Protein AF-A0ABD0RHL3-F1 (afdb_monomer_lite)

pLDDT: mean 93.42, std 4.4, range [62.75, 97.44]

Radius of gyration: 17.25 Å; chains: 1; bounding box: 30×56×33 Å

InterPro domains:
  IPR032053 Small ribosomal subunit protein mS34 [PF16053] (48-93)
  IPR032053 Small ribosomal subunit protein mS34 [PTHR28589] (1-94)

Secondary structure (DSSP, 8-state):
-HHHHHHHHHHHTPPPHHHHH--BTTTTEETTTTEEPPGGGHHHHHHSPPHHHHHHTSGGGGTT-EE--HHHHHH-SS---EE-------TT--

Organism: Cirrhinus mrigala (NCBI:txid683832)

Structure (mmCIF, N/CA/C/O backbone):
data_AF-A0ABD0RHL3-F1
#
_entry.id   AF-A0ABD0RHL3-F1
#
loop_
_atom_site.group_PDB
_atom_site.id
_atom_site.type_symbol
_atom_site.label_atom_id
_atom_site.label_alt_id
_atom_site.label_comp_id
_atom_site.label_asym_id
_atom_site.label_entity_id
_atom_site.label_seq_id
_atom_site.pdbx_PDB_ins_code
_atom_site.Cartn_x
_atom_site.Cartn_y
_atom_site.Cartn_z
_atom_site.occupancy
_atom_site.B_iso_or_equiv
_atom_site.auth_seq_id
_atom_site.auth_comp_id
_atom_site.auth_asym_id
_atom_site.auth_atom_id
_atom_site.pdbx_PDB_model_num
ATOM 1 N N . MET A 1 1 ? 6.331 36.216 9.859 1.00 79.75 1 MET A N 1
ATOM 2 C CA . MET A 1 1 ? 5.030 36.029 9.170 1.00 79.75 1 MET A CA 1
ATOM 3 C C . MET A 1 1 ? 5.052 34.902 8.128 1.00 79.75 1 MET A C 1
ATOM 5 O O . MET A 1 1 ? 4.237 33.993 8.221 1.00 79.75 1 MET A O 1
ATOM 9 N N . ALA A 1 2 ? 6.020 34.878 7.201 1.00 89.75 2 ALA A N 1
ATOM 10 C CA . ALA A 1 2 ? 6.086 33.890 6.111 1.00 89.75 2 ALA A CA 1
ATOM 11 C C . ALA A 1 2 ? 6.076 32.405 6.546 1.00 89.75 2 ALA A C 1
ATOM 13 O O . ALA A 1 2 ? 5.474 31.585 5.861 1.00 89.75 2 ALA A O 1
ATOM 14 N N . ARG A 1 3 ? 6.686 32.051 7.690 1.00 92.50 3 ARG A N 1
ATOM 15 C CA . ARG A 1 3 ? 6.685 30.668 8.214 1.00 92.50 3 ARG A CA 1
ATOM 16 C C . ARG A 1 3 ? 5.276 30.157 8.537 1.00 92.50 3 ARG A C 1
ATOM 18 O O . ARG A 1 3 ? 4.937 29.045 8.158 1.00 92.50 3 ARG A O 1
ATOM 25 N N . LYS A 1 4 ? 4.450 30.980 9.198 1.00 94.38 4 LYS A N 1
ATOM 26 C CA . LYS A 1 4 ? 3.065 30.616 9.552 1.00 94.38 4 LYS A CA 1
ATOM 27 C C . LYS A 1 4 ? 2.211 30.415 8.297 1.00 94.38 4 LYS A C 1
ATOM 29 O O . LYS A 1 4 ? 1.447 29.463 8.221 1.00 94.38 4 LYS A O 1
ATOM 34 N N . ILE A 1 5 ? 2.396 31.280 7.297 1.00 94.69 5 ILE A N 1
ATOM 35 C CA . ILE A 1 5 ? 1.677 31.196 6.020 1.00 94.69 5 ILE A CA 1
ATOM 36 C C . ILE A 1 5 ? 2.088 29.939 5.237 1.00 94.69 5 ILE A C 1
ATOM 38 O O . ILE A 1 5 ? 1.217 29.258 4.705 1.00 94.69 5 ILE A O 1
ATOM 42 N N . ARG A 1 6 ? 3.386 29.603 5.187 1.00 93.44 6 ARG A N 1
ATOM 43 C CA . ARG A 1 6 ? 3.873 28.373 4.535 1.00 93.44 6 ARG A CA 1
ATOM 44 C C . ARG A 1 6 ? 3.303 27.117 5.187 1.00 93.44 6 ARG A C 1
ATOM 46 O O . ARG A 1 6 ? 2.688 26.329 4.485 1.00 93.44 6 ARG A O 1
ATOM 53 N N . ALA A 1 7 ? 3.386 27.009 6.513 1.00 94.62 7 ALA A N 1
ATOM 54 C CA . ALA A 1 7 ? 2.837 25.867 7.245 1.00 94.62 7 ALA A CA 1
ATOM 55 C C . ALA A 1 7 ? 1.321 25.703 7.025 1.00 94.62 7 ALA A C 1
ATOM 57 O O . ALA A 1 7 ? 0.833 24.598 6.812 1.00 94.62 7 ALA A O 1
ATOM 58 N N . TYR A 1 8 ? 0.568 26.809 7.015 1.00 94.69 8 TYR A N 1
ATOM 59 C CA . TYR A 1 8 ? -0.865 26.769 6.721 1.00 94.69 8 TYR A CA 1
ATOM 60 C C . TYR A 1 8 ? -1.155 26.291 5.289 1.00 94.69 8 TYR A C 1
ATOM 62 O O . TYR A 1 8 ? -2.061 25.488 5.077 1.00 94.69 8 TYR A O 1
ATOM 70 N N . ARG A 1 9 ? -0.377 26.755 4.301 1.00 93.44 9 ARG A N 1
ATOM 71 C CA . ARG A 1 9 ? -0.507 26.317 2.902 1.00 93.44 9 ARG A CA 1
ATOM 72 C C . ARG A 1 9 ? -0.125 24.852 2.719 1.00 93.44 9 ARG A C 1
ATOM 74 O O . ARG A 1 9 ? -0.816 24.159 1.990 1.00 93.44 9 ARG A O 1
ATOM 81 N N . GLU A 1 10 ? 0.929 24.386 3.380 1.00 93.00 10 GLU A N 1
ATOM 82 C CA . GLU A 1 10 ? 1.355 22.982 3.354 1.00 93.00 10 GLU A CA 1
ATOM 83 C C . GLU A 1 10 ? 0.281 22.060 3.930 1.00 93.00 10 GLU A C 1
ATOM 85 O O . GLU A 1 10 ? -0.018 21.039 3.323 1.00 93.00 10 GLU A O 1
ATOM 90 N N . LEU A 1 11 ? -0.349 22.451 5.044 1.00 92.94 11 LEU A N 1
ATOM 91 C CA . LEU A 1 11 ? -1.450 21.691 5.634 1.00 92.94 11 LEU A CA 1
ATOM 92 C C . LEU A 1 11 ? -2.677 21.669 4.714 1.00 92.94 11 LEU A C 1
ATOM 94 O O . LEU A 1 11 ? -3.274 20.620 4.495 1.00 92.94 11 LEU A O 1
ATOM 98 N N . LYS A 1 12 ? -3.067 22.831 4.176 1.00 92.06 12 LYS A N 1
ATOM 99 C CA . LYS A 1 12 ? -4.273 22.955 3.347 1.00 92.06 12 LYS A CA 1
ATOM 100 C C . LYS A 1 12 ? -4.122 22.285 1.980 1.00 92.06 12 LYS A C 1
ATOM 102 O O . LYS A 1 12 ? -5.090 21.736 1.469 1.00 92.06 12 LYS A O 1
ATOM 107 N N . ASN A 1 13 ? -2.924 22.336 1.405 1.00 90.44 13 ASN A N 1
ATOM 108 C CA . ASN A 1 13 ? -2.618 21.784 0.087 1.00 90.44 13 ASN A CA 1
ATOM 109 C C . ASN A 1 13 ? -1.894 20.435 0.191 1.00 90.44 13 ASN A C 1
ATOM 111 O O . ASN A 1 13 ? -1.194 20.042 -0.744 1.00 90.44 13 ASN A O 1
ATOM 115 N N . GLN A 1 14 ? -2.005 19.749 1.332 1.00 89.56 14 GLN A N 1
ATOM 116 C CA . GLN A 1 14 ? -1.402 18.438 1.488 1.00 89.56 14 GLN A CA 1
ATOM 117 C C . GLN A 1 14 ? -2.068 17.476 0.491 1.00 89.56 14 GLN A C 1
ATOM 119 O O . GLN A 1 14 ? -3.292 17.336 0.515 1.00 89.56 14 GLN A O 1
ATOM 124 N N . PRO A 1 15 ? -1.292 16.828 -0.394 1.00 91.75 15 PRO A N 1
ATOM 125 C CA . PRO A 1 15 ? -1.858 15.911 -1.370 1.00 91.75 15 PRO A CA 1
ATOM 126 C C . PRO A 1 15 ? -2.452 14.695 -0.658 1.00 91.75 15 PRO A C 1
ATOM 128 O O . PRO A 1 15 ? -1.857 14.177 0.295 1.00 91.75 15 PRO A O 1
ATOM 131 N N . GLN A 1 16 ? -3.605 14.244 -1.144 1.00 91.69 16 GLN A N 1
ATOM 132 C CA . GLN A 1 16 ? -4.280 13.051 -0.633 1.00 91.69 16 GLN A CA 1
ATOM 133 C C . GLN A 1 16 ? -3.510 11.782 -1.017 1.00 91.69 16 GLN A C 1
ATOM 135 O O . GLN A 1 16 ? -2.667 11.792 -1.922 1.00 91.69 16 GLN A O 1
ATOM 140 N N . ASP A 1 17 ? -3.787 10.672 -0.339 1.00 91.50 17 ASP A N 1
ATOM 141 C CA . ASP A 1 17 ? -3.093 9.412 -0.607 1.00 91.50 17 ASP A CA 1
ATOM 142 C C . ASP A 1 17 ? -3.423 8.883 -2.012 1.00 91.50 17 ASP A C 1
ATOM 144 O O . ASP A 1 17 ? -2.524 8.402 -2.708 1.00 91.50 17 ASP A O 1
ATOM 148 N N . SER A 1 18 ? -4.659 9.076 -2.480 1.00 89.94 18 SER A N 1
ATOM 149 C CA . SER A 1 18 ? -5.093 8.818 -3.859 1.00 89.94 18 SER A CA 1
ATOM 150 C C . SER A 1 18 ? -4.156 9.470 -4.884 1.00 89.94 18 SER A C 1
ATOM 152 O O . SER A 1 18 ? -3.650 8.802 -5.783 1.00 89.94 18 SER A O 1
ATOM 154 N N . GLN A 1 19 ? -3.817 10.745 -4.687 1.00 91.44 19 GLN A N 1
ATOM 155 C CA . GLN A 1 19 ? -2.929 11.511 -5.563 1.00 91.44 19 GLN A CA 1
ATOM 156 C C . GLN A 1 19 ? -1.469 11.056 -5.443 1.00 91.44 19 GLN A C 1
ATOM 158 O O . GLN A 1 19 ? -0.777 10.872 -6.445 1.00 91.44 19 GLN A O 1
ATOM 163 N N . ARG A 1 20 ? -0.973 10.853 -4.216 1.00 92.69 20 ARG A N 1
ATOM 164 C CA . ARG A 1 20 ? 0.438 10.496 -3.965 1.00 92.69 20 ARG A CA 1
ATOM 165 C C . ARG A 1 20 ? 0.789 9.092 -4.447 1.00 92.69 20 ARG A C 1
ATOM 167 O O . ARG A 1 20 ? 1.926 8.849 -4.873 1.00 92.69 20 ARG A O 1
ATOM 174 N N . TYR A 1 21 ? -0.155 8.162 -4.327 1.00 92.81 21 TYR A N 1
ATOM 175 C CA . TYR A 1 21 ? 0.020 6.753 -4.670 1.00 92.81 21 TYR A CA 1
ATOM 176 C C . TYR A 1 21 ? -0.638 6.365 -6.000 1.00 92.81 21 TYR A C 1
ATOM 178 O O . TYR A 1 21 ? -0.544 5.198 -6.388 1.00 92.81 21 TYR A O 1
ATOM 186 N N . ALA A 1 22 ? -1.243 7.304 -6.733 1.00 93.69 22 ALA A N 1
ATOM 187 C CA . ALA A 1 22 ? -1.632 7.090 -8.124 1.00 93.69 22 ALA A CA 1
ATOM 188 C C . ALA A 1 22 ? -0.441 6.577 -8.946 1.00 93.69 22 ALA A C 1
ATOM 190 O O . ALA A 1 22 ? 0.708 6.995 -8.750 1.00 93.69 22 ALA A O 1
ATOM 191 N N . LEU A 1 23 ? -0.721 5.640 -9.846 1.00 95.19 23 LEU A N 1
ATOM 192 C CA . LEU A 1 23 ? 0.281 5.025 -10.699 1.00 95.19 23 LEU A CA 1
ATOM 193 C C . LEU A 1 23 ? -0.282 4.862 -12.103 1.00 95.19 23 LEU A C 1
ATOM 195 O O . LEU A 1 23 ? -1.352 4.285 -12.268 1.00 95.19 23 LEU A O 1
ATOM 199 N N . ASP A 1 24 ? 0.474 5.337 -13.083 1.00 95.12 24 ASP A N 1
ATOM 200 C CA . ASP A 1 24 ? 0.289 4.957 -14.474 1.00 95.12 24 ASP A CA 1
ATOM 201 C C . ASP A 1 24 ? 0.930 3.578 -14.693 1.00 95.12 24 ASP A C 1
ATOM 203 O O . ASP A 1 24 ? 2.144 3.417 -14.528 1.00 95.12 24 ASP A O 1
ATOM 207 N N . TYR A 1 25 ? 0.101 2.584 -15.008 1.00 93.94 25 TYR A N 1
ATOM 208 C CA . TYR A 1 25 ? 0.519 1.193 -15.178 1.00 93.94 25 TYR A CA 1
ATOM 209 C C . TYR A 1 25 ? 1.248 0.936 -16.502 1.00 93.94 25 TYR A C 1
ATOM 211 O O . TYR A 1 25 ? 1.993 -0.041 -16.578 1.00 93.94 25 TYR A O 1
ATOM 219 N N . ASP A 1 26 ? 1.108 1.816 -17.497 1.00 94.25 26 ASP A N 1
ATOM 220 C CA . ASP A 1 26 ? 1.796 1.681 -18.783 1.00 94.25 26 ASP A CA 1
ATOM 221 C C . ASP A 1 26 ? 3.252 2.142 -18.664 1.00 94.25 26 ASP A C 1
ATOM 223 O O . ASP A 1 26 ? 4.180 1.474 -19.123 1.00 94.25 26 ASP A O 1
ATOM 227 N N . THR A 1 27 ? 3.478 3.278 -17.994 1.00 95.19 27 THR A N 1
ATOM 228 C CA . THR A 1 27 ? 4.823 3.866 -17.857 1.00 95.19 27 THR A CA 1
ATOM 229 C C . THR A 1 27 ? 5.508 3.574 -16.520 1.00 95.19 27 THR A C 1
ATOM 231 O O . THR A 1 27 ? 6.687 3.908 -16.352 1.00 95.19 27 THR A O 1
ATOM 234 N N . MET A 1 28 ? 4.789 2.975 -15.562 1.00 96.38 28 MET A 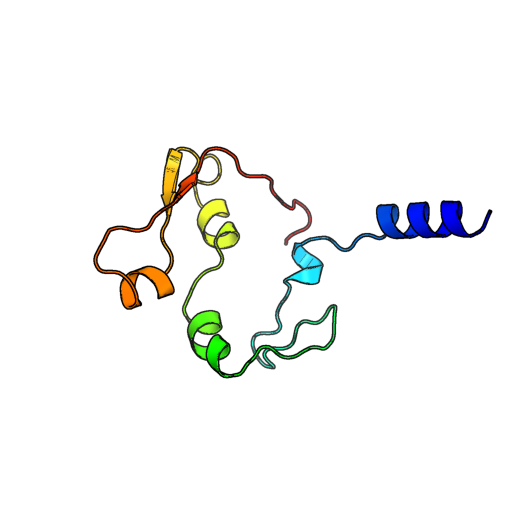N 1
ATOM 235 C CA . MET A 1 28 ? 5.213 2.758 -14.170 1.00 96.38 28 MET A CA 1
ATOM 236 C C . MET A 1 28 ? 5.643 4.051 -13.462 1.00 96.38 28 MET A C 1
ATOM 238 O O . MET A 1 28 ? 6.537 4.054 -12.605 1.00 96.38 28 MET A O 1
ATOM 242 N N . THR A 1 29 ? 5.001 5.167 -13.816 1.00 97.06 29 THR A N 1
ATOM 243 C CA . THR A 1 29 ? 5.313 6.511 -13.316 1.00 97.06 29 THR A CA 1
ATOM 244 C C . THR A 1 29 ? 4.229 6.993 -12.363 1.00 97.06 29 THR A C 1
ATOM 246 O O . THR A 1 29 ? 3.039 6.800 -12.599 1.00 97.06 29 THR A O 1
ATOM 249 N N . ARG A 1 30 ? 4.625 7.654 -11.272 1.00 95.88 30 ARG A N 1
ATOM 250 C CA . ARG A 1 30 ? 3.690 8.335 -10.368 1.00 95.88 30 ARG A CA 1
ATOM 251 C C . ARG A 1 30 ? 3.365 9.728 -10.907 1.00 95.88 30 ARG A C 1
ATOM 253 O O . ARG A 1 30 ? 4.254 10.583 -10.831 1.00 95.88 30 ARG A O 1
ATOM 260 N N . PRO A 1 31 ? 2.127 10.012 -11.355 1.00 95.56 31 PRO A N 1
ATOM 261 C CA . PRO A 1 31 ? 1.796 11.286 -12.000 1.00 95.56 31 PRO A CA 1
ATOM 262 C C . PRO A 1 31 ? 2.091 12.502 -11.116 1.00 95.56 31 PRO A C 1
ATOM 264 O O . PRO A 1 31 ? 2.643 13.491 -11.580 1.00 95.56 31 PRO A O 1
ATOM 267 N N . PHE A 1 32 ? 1.827 12.393 -9.810 1.00 94.06 32 PHE A N 1
ATOM 268 C CA . PHE A 1 32 ? 2.026 13.491 -8.861 1.00 94.06 32 PHE A CA 1
ATOM 269 C C . PHE A 1 32 ? 3.493 13.926 -8.693 1.00 94.06 32 PHE A C 1
ATOM 271 O O . PHE A 1 32 ? 3.766 15.080 -8.385 1.00 94.06 32 PHE A O 1
ATOM 278 N N . THR A 1 33 ? 4.451 13.009 -8.867 1.00 94.38 33 THR A N 1
ATOM 279 C CA . THR A 1 33 ? 5.885 13.307 -8.656 1.00 94.38 33 THR A CA 1
ATOM 280 C C . THR A 1 33 ? 6.726 13.221 -9.925 1.00 94.38 33 THR A C 1
ATOM 282 O O . THR A 1 33 ? 7.887 13.616 -9.897 1.00 94.38 33 THR A O 1
ATOM 285 N N . GLY A 1 34 ? 6.191 12.638 -11.001 1.00 95.81 34 GLY A N 1
ATOM 286 C CA . GLY A 1 34 ? 6.935 12.303 -12.217 1.00 95.81 34 GLY A CA 1
ATOM 287 C C . GLY A 1 34 ? 7.982 11.195 -12.039 1.00 95.81 34 GLY A C 1
ATOM 288 O O . GLY A 1 34 ? 8.737 10.908 -12.964 1.00 95.81 34 GLY A O 1
ATOM 289 N N . LYS A 1 35 ? 8.068 10.564 -10.860 1.00 96.56 35 LYS A N 1
ATOM 290 C CA . LYS A 1 35 ? 9.073 9.532 -10.574 1.00 96.56 35 LYS A CA 1
ATOM 291 C C . LYS A 1 35 ? 8.600 8.153 -11.021 1.00 96.56 35 LYS A C 1
ATOM 293 O O . LYS A 1 35 ? 7.465 7.761 -10.739 1.00 96.56 35 LYS A O 1
ATOM 298 N N . LYS A 1 36 ? 9.502 7.400 -11.653 1.00 96.81 36 LYS A N 1
ATOM 299 C CA . LYS A 1 36 ? 9.292 5.992 -12.007 1.00 96.81 36 LYS A CA 1
ATOM 300 C C . LYS A 1 36 ? 9.517 5.072 -10.816 1.00 96.81 36 LYS A C 1
ATOM 302 O O . LYS A 1 36 ? 10.365 5.339 -9.962 1.00 96.81 36 LYS A O 1
ATOM 307 N N . LEU A 1 37 ? 8.763 3.979 -10.772 1.00 96.69 37 LEU A N 1
ATOM 308 C CA . LEU A 1 37 ? 9.005 2.909 -9.814 1.00 96.69 37 LEU A CA 1
ATOM 309 C C . LEU A 1 37 ? 10.301 2.156 -10.158 1.00 96.69 37 LEU A C 1
ATOM 311 O O . LEU A 1 37 ? 10.617 2.003 -11.341 1.00 96.69 37 LEU A O 1
ATOM 315 N N . PRO A 1 38 ? 11.033 1.635 -9.157 1.00 96.81 38 PRO A N 1
ATOM 316 C CA . PRO A 1 38 ? 12.157 0.735 -9.395 1.00 96.81 38 PRO A CA 1
ATOM 317 C C . PRO A 1 38 ? 11.717 -0.498 -10.186 1.00 96.81 38 PRO A C 1
ATOM 319 O O . PRO A 1 38 ? 10.681 -1.085 -9.876 1.00 96.81 38 PRO A O 1
ATOM 322 N N . VAL A 1 39 ? 12.530 -0.922 -11.156 1.00 95.75 39 VAL A N 1
ATOM 323 C CA . VAL A 1 39 ? 12.217 -2.037 -12.073 1.00 95.75 39 VAL A CA 1
ATOM 324 C C . VAL A 1 39 ? 11.853 -3.324 -11.325 1.00 95.75 39 VAL A C 1
ATOM 326 O O . VAL A 1 39 ? 10.914 -4.016 -11.705 1.00 95.75 39 VAL A O 1
ATOM 329 N N . LEU A 1 40 ? 12.530 -3.607 -10.207 1.00 95.12 40 LEU A N 1
ATOM 330 C CA . LEU A 1 40 ? 12.270 -4.795 -9.384 1.00 95.12 40 LEU A CA 1
ATOM 331 C C . LEU A 1 40 ? 10.833 -4.857 -8.839 1.00 95.12 40 LEU A C 1
ATOM 333 O O . LEU A 1 40 ? 10.317 -5.946 -8.617 1.00 95.12 40 LEU A O 1
ATOM 337 N N . ALA A 1 41 ? 10.169 -3.712 -8.660 1.00 94.94 41 ALA A N 1
ATOM 338 C CA . ALA A 1 41 ? 8.801 -3.659 -8.152 1.00 94.94 41 ALA A CA 1
ATOM 339 C C . ALA A 1 41 ? 7.735 -3.852 -9.246 1.00 94.94 41 ALA A C 1
ATOM 341 O O . ALA A 1 41 ? 6.572 -4.070 -8.919 1.00 94.94 41 ALA A O 1
ATOM 342 N N . TRP A 1 42 ? 8.087 -3.765 -10.535 1.00 95.19 42 TRP A N 1
ATOM 343 C CA . TRP A 1 42 ? 7.101 -3.716 -11.625 1.00 95.19 42 TRP A CA 1
ATOM 344 C C . TRP A 1 42 ? 6.275 -4.998 -11.724 1.00 95.19 42 TRP A C 1
ATOM 346 O O . TRP A 1 42 ? 5.058 -4.939 -11.891 1.00 95.19 42 TRP A O 1
ATOM 356 N N . LYS A 1 43 ? 6.926 -6.155 -11.564 1.00 94.88 43 LYS A N 1
ATOM 357 C CA . LYS A 1 43 ? 6.258 -7.461 -11.626 1.00 94.88 43 LYS A CA 1
ATOM 358 C C . LYS A 1 43 ? 5.204 -7.609 -10.531 1.00 94.88 43 LYS A C 1
ATOM 360 O O . LYS A 1 43 ? 4.100 -8.066 -10.813 1.00 94.88 43 LYS A O 1
ATOM 365 N N . ASP A 1 44 ? 5.544 -7.220 -9.304 1.00 95.69 44 ASP A N 1
ATOM 366 C CA . ASP A 1 44 ? 4.615 -7.298 -8.178 1.00 95.69 44 ASP A CA 1
ATOM 367 C C . ASP A 1 44 ? 3.493 -6.264 -8.341 1.00 95.69 44 ASP A C 1
ATOM 369 O O . ASP A 1 44 ? 2.336 -6.583 -8.123 1.00 95.69 44 ASP A O 1
ATOM 373 N N . VAL A 1 45 ? 3.784 -5.054 -8.821 1.00 94.94 45 VAL A N 1
ATOM 374 C CA . VAL A 1 45 ? 2.768 -4.010 -9.055 1.00 94.94 45 VAL A CA 1
ATOM 375 C C . VAL A 1 45 ? 1.699 -4.418 -10.074 1.00 94.94 45 VAL A C 1
ATOM 377 O O . VAL A 1 45 ? 0.552 -3.996 -9.944 1.00 94.94 45 VAL A O 1
ATOM 380 N N . GLN A 1 46 ? 2.055 -5.222 -11.078 1.00 93.00 46 GLN A N 1
ATOM 381 C CA . GLN A 1 46 ? 1.109 -5.712 -12.088 1.00 93.00 46 GLN A CA 1
ATOM 382 C C . GLN A 1 46 ? 0.266 -6.904 -11.619 1.00 93.00 46 GLN A C 1
ATOM 384 O O . GLN A 1 46 ? -0.775 -7.174 -12.209 1.00 93.00 46 GLN A O 1
ATOM 389 N N . ARG A 1 47 ? 0.727 -7.654 -10.612 1.00 94.06 47 ARG A N 1
ATOM 390 C CA . ARG A 1 47 ? 0.103 -8.920 -10.187 1.00 94.06 47 ARG A CA 1
ATOM 391 C C . ARG A 1 47 ? -0.579 -8.822 -8.830 1.00 94.06 47 ARG A C 1
ATOM 393 O O . ARG A 1 47 ? -1.629 -9.420 -8.624 1.00 94.06 47 ARG A O 1
ATOM 400 N N . GLU A 1 48 ? 0.027 -8.084 -7.913 1.00 95.50 48 GLU A N 1
ATOM 401 C CA . GLU A 1 48 ? -0.428 -7.937 -6.541 1.00 95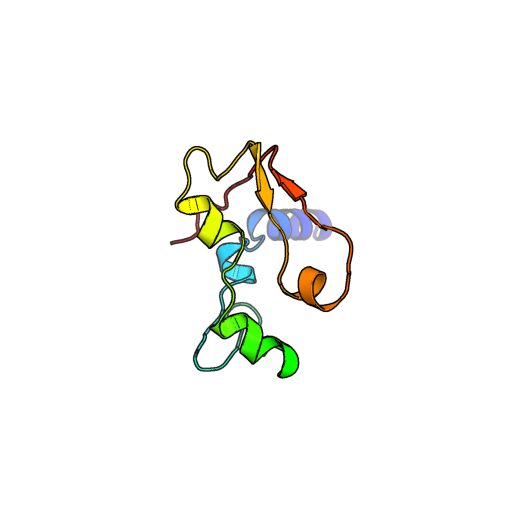.50 48 GLU A CA 1
ATOM 402 C C . GLU A 1 48 ? -1.419 -6.783 -6.410 1.00 95.50 48 GLU A C 1
ATOM 404 O O . GLU A 1 48 ? -1.328 -5.747 -7.072 1.00 95.50 48 GLU A O 1
ATOM 409 N N . THR A 1 49 ? -2.367 -6.946 -5.493 1.00 93.62 49 THR A N 1
ATOM 410 C CA . THR A 1 49 ? -3.398 -5.939 -5.234 1.00 93.62 49 THR A CA 1
ATOM 411 C C . THR A 1 49 ? -3.009 -5.065 -4.048 1.00 93.62 49 THR A C 1
ATOM 413 O O . THR A 1 49 ? -2.486 -5.536 -3.036 1.00 93.62 49 THR A O 1
ATOM 416 N N . ARG A 1 50 ? -3.292 -3.762 -4.138 1.00 92.69 50 ARG A N 1
ATOM 417 C CA . ARG A 1 50 ? -3.100 -2.845 -3.008 1.00 92.69 50 ARG A CA 1
ATOM 418 C C . ARG A 1 50 ? -4.058 -3.203 -1.879 1.00 92.69 50 ARG A C 1
ATOM 420 O O . ARG A 1 50 ? -5.218 -3.526 -2.125 1.00 92.69 50 ARG A O 1
ATOM 427 N N . LEU A 1 51 ? -3.598 -3.040 -0.638 1.00 92.75 51 LEU A N 1
ATOM 428 C CA . LEU A 1 51 ? -4.393 -3.355 0.550 1.00 92.75 51 LEU A CA 1
ATOM 429 C C . LEU A 1 51 ? -5.778 -2.699 0.492 1.00 92.75 51 LEU A C 1
ATOM 431 O O . LEU A 1 51 ? -6.783 -3.385 0.626 1.00 92.75 51 LEU A O 1
ATOM 435 N N . PHE A 1 52 ? -5.840 -1.391 0.232 1.00 90.38 52 PHE A N 1
ATOM 436 C CA . PHE A 1 52 ? -7.110 -0.669 0.242 1.00 90.38 52 PHE A CA 1
ATOM 437 C C . PHE A 1 52 ? -8.091 -1.149 -0.838 1.00 90.38 52 PHE A C 1
ATOM 439 O O . PHE A 1 52 ? -9.272 -1.305 -0.546 1.00 90.38 52 PHE A O 1
ATOM 446 N N . THR A 1 53 ? -7.599 -1.461 -2.040 1.00 90.62 53 THR A N 1
ATOM 447 C CA . THR A 1 53 ? -8.404 -2.033 -3.132 1.00 90.62 53 THR A CA 1
ATOM 448 C C . THR A 1 53 ? -8.999 -3.388 -2.749 1.00 90.62 53 THR A C 1
ATOM 450 O O . THR A 1 53 ? -10.127 -3.687 -3.119 1.00 90.62 53 THR A O 1
ATOM 453 N N . LEU A 1 54 ? -8.279 -4.204 -1.967 1.00 92.25 54 LEU A N 1
ATOM 454 C CA . LEU A 1 54 ? -8.834 -5.462 -1.464 1.00 92.25 54 LEU A CA 1
ATOM 455 C C . LEU A 1 54 ? -9.877 -5.228 -0.362 1.00 92.25 54 LEU A C 1
ATOM 457 O O . LEU A 1 54 ? -10.896 -5.914 -0.310 1.00 92.25 54 LEU A O 1
ATOM 461 N N . LEU A 1 55 ? -9.621 -4.272 0.537 1.00 92.81 55 LEU A N 1
ATOM 462 C CA . LEU A 1 55 ? -10.505 -3.986 1.667 1.00 92.81 55 LEU A CA 1
ATOM 463 C C . LEU A 1 55 ? -11.813 -3.318 1.243 1.00 92.81 55 LEU A C 1
ATOM 465 O O . LEU A 1 55 ? -12.834 -3.586 1.870 1.00 92.81 55 LEU A O 1
ATOM 469 N N . SER A 1 56 ? -11.811 -2.481 0.203 1.00 91.62 56 SER A N 1
ATOM 470 C CA . SER A 1 56 ? -13.005 -1.748 -0.242 1.00 91.62 56 SER A CA 1
ATOM 471 C C . SER A 1 56 ? -14.152 -2.665 -0.678 1.00 91.62 56 SER A C 1
ATOM 473 O O . SER A 1 56 ? -15.312 -2.321 -0.475 1.00 91.62 56 SER A O 1
ATOM 475 N N . GLY A 1 57 ? -13.846 -3.860 -1.194 1.00 91.69 57 GLY A N 1
ATOM 476 C CA . GLY A 1 57 ? -14.847 -4.873 -1.545 1.00 91.69 57 GLY A CA 1
ATOM 477 C C . GLY A 1 57 ? -15.399 -5.674 -0.358 1.00 91.69 57 GLY A C 1
ATOM 478 O O . GLY A 1 57 ? -16.276 -6.516 -0.539 1.00 91.69 57 GLY A O 1
ATOM 479 N N . MET A 1 58 ? -14.892 -5.465 0.861 1.00 94.75 58 MET A N 1
ATOM 480 C CA . MET A 1 58 ? -15.277 -6.240 2.042 1.00 94.75 58 MET A CA 1
ATOM 481 C C . MET A 1 58 ? -16.216 -5.461 2.964 1.00 94.75 58 MET A C 1
ATOM 483 O O . MET A 1 58 ? -16.088 -4.251 3.157 1.00 94.75 58 MET A O 1
ATOM 487 N N . ARG A 1 59 ? -17.108 -6.183 3.653 1.00 93.94 59 ARG A N 1
ATOM 488 C CA . ARG A 1 59 ? -17.932 -5.603 4.723 1.00 93.94 59 ARG A CA 1
ATOM 489 C C . ARG A 1 59 ? -17.037 -4.946 5.780 1.00 93.94 59 ARG A C 1
ATOM 491 O O . ARG A 1 59 ? -16.105 -5.574 6.280 1.00 93.94 59 ARG A O 1
ATOM 498 N N . MET A 1 60 ? -17.349 -3.692 6.123 1.00 93.44 60 MET A N 1
ATOM 499 C CA . MET A 1 60 ? -16.596 -2.880 7.093 1.00 93.44 60 MET A CA 1
ATOM 500 C C . MET A 1 60 ? -15.083 -2.840 6.807 1.00 93.44 60 MET A C 1
ATOM 502 O O . MET A 1 60 ? -14.282 -2.888 7.737 1.00 93.44 60 MET A O 1
ATOM 506 N N . PHE A 1 61 ? -14.683 -2.803 5.531 1.00 94.94 61 PHE A N 1
ATOM 507 C CA . PHE A 1 61 ? -13.277 -2.766 5.112 1.00 94.94 61 PHE A CA 1
ATOM 508 C C . PHE A 1 61 ? -12.413 -3.882 5.722 1.00 94.94 61 PHE A C 1
ATOM 510 O O . PHE A 1 61 ? -11.247 -3.673 6.046 1.00 94.94 61 PHE A O 1
ATOM 517 N N . GLY A 1 62 ? -12.989 -5.067 5.943 1.00 94.69 62 GLY A N 1
ATOM 518 C CA . GLY A 1 62 ? -12.248 -6.225 6.443 1.00 94.69 62 GLY A CA 1
ATOM 519 C C . GLY A 1 62 ? -11.785 -6.118 7.901 1.00 94.69 62 GLY A C 1
ATOM 520 O O . GLY A 1 62 ? -10.907 -6.880 8.304 1.00 94.69 62 GLY A O 1
ATOM 521 N N . VAL A 1 63 ? -12.360 -5.219 8.710 1.00 96.44 63 VAL A N 1
ATOM 522 C CA . VAL A 1 63 ? -12.087 -5.166 10.157 1.00 96.44 63 VAL A CA 1
ATOM 523 C C . VAL A 1 63 ? -12.349 -6.535 10.799 1.00 96.44 63 VAL A C 1
ATOM 525 O O . VAL A 1 63 ? -13.374 -7.171 10.567 1.00 96.44 63 VAL A O 1
ATOM 528 N N . GLY A 1 64 ? -11.386 -7.000 11.593 1.00 95.94 64 GLY A N 1
ATOM 529 C CA . GLY A 1 64 ? -11.359 -8.318 12.225 1.00 95.94 64 GLY A CA 1
ATOM 530 C C . GLY A 1 64 ? -10.643 -9.401 11.412 1.00 95.94 64 GLY A C 1
ATOM 531 O O . GLY A 1 64 ? -10.317 -10.441 11.985 1.00 95.94 64 GLY A O 1
ATOM 532 N N . ARG A 1 65 ? -10.358 -9.172 10.121 1.00 95.94 65 ARG A N 1
ATOM 533 C CA . ARG A 1 65 ? -9.667 -10.140 9.250 1.00 95.94 65 ARG A CA 1
ATOM 534 C C . ARG A 1 65 ? -8.146 -10.064 9.377 1.00 95.94 65 ARG A C 1
ATOM 536 O O . ARG A 1 65 ? -7.593 -9.072 9.859 1.00 95.94 65 ARG A O 1
ATOM 543 N N . LEU A 1 66 ? -7.492 -11.132 8.923 1.00 96.31 66 LEU A N 1
ATOM 544 C CA . LEU A 1 66 ? -6.039 -11.238 8.828 1.00 96.31 66 LEU A CA 1
ATOM 545 C C . LEU A 1 66 ? -5.569 -10.960 7.401 1.00 96.31 66 LEU A C 1
ATOM 547 O O . LEU A 1 66 ? -6.241 -11.341 6.444 1.00 96.31 66 LEU A O 1
ATOM 551 N N . PHE A 1 67 ? -4.411 -10.321 7.275 1.00 94.69 67 PHE A N 1
ATOM 552 C CA . PHE A 1 67 ? -3.780 -9.988 6.002 1.00 94.69 67 PHE A CA 1
ATOM 553 C C . PHE A 1 67 ? -2.284 -10.255 6.046 1.00 94.69 67 PHE A C 1
ATOM 555 O O . PHE A 1 67 ? -1.621 -9.906 7.019 1.00 94.69 67 PHE A O 1
ATOM 562 N N . THR A 1 68 ? -1.747 -10.814 4.969 1.00 96.06 68 THR A N 1
ATOM 563 C CA . THR A 1 68 ? -0.311 -11.050 4.795 1.00 96.06 68 THR A CA 1
ATOM 564 C C . THR A 1 68 ? 0.205 -10.335 3.545 1.00 96.06 68 THR A C 1
ATOM 566 O O . THR A 1 68 ? -0.562 -9.709 2.811 1.00 96.06 68 THR A O 1
ATOM 569 N N . ARG A 1 69 ? 1.517 -10.388 3.319 1.00 96.12 69 ARG A N 1
ATOM 570 C CA . ARG A 1 69 ? 2.187 -9.843 2.139 1.00 96.12 69 ARG A CA 1
ATOM 571 C C . ARG A 1 69 ? 2.877 -10.976 1.404 1.00 96.12 69 ARG A C 1
ATOM 573 O O . ARG A 1 69 ? 3.570 -11.765 2.035 1.00 96.12 69 ARG A O 1
ATOM 580 N N . LYS A 1 70 ? 2.787 -10.979 0.074 1.00 95.44 70 LYS A N 1
ATOM 581 C CA . LYS A 1 70 ? 3.493 -11.943 -0.780 1.00 95.44 70 LYS A CA 1
ATOM 582 C C . LYS A 1 70 ? 4.989 -12.025 -0.452 1.00 95.44 70 LYS A C 1
ATOM 584 O O . LYS A 1 70 ? 5.501 -13.111 -0.234 1.00 95.44 70 LYS A O 1
ATOM 589 N N . SER A 1 71 ? 5.652 -10.879 -0.269 1.00 95.00 71 SER A N 1
ATOM 590 C CA . SER A 1 71 ? 7.075 -10.840 0.101 1.00 95.00 71 SER A CA 1
ATOM 591 C C . SER A 1 71 ? 7.401 -11.562 1.415 1.00 95.00 71 SER A C 1
ATOM 593 O O . SER A 1 71 ? 8.502 -12.063 1.557 1.00 95.00 71 SER A O 1
ATOM 595 N N . TRP A 1 72 ? 6.473 -11.613 2.376 1.00 96.62 72 TRP A N 1
ATOM 596 C CA . TRP A 1 72 ? 6.700 -12.312 3.645 1.00 96.62 72 TRP A CA 1
ATOM 597 C C . TRP A 1 72 ? 6.561 -13.820 3.520 1.00 96.62 72 TRP A C 1
ATOM 599 O O . TRP A 1 72 ? 7.271 -14.540 4.204 1.00 96.62 72 TRP A O 1
ATOM 609 N N . LEU A 1 73 ? 5.671 -14.285 2.643 1.00 94.75 73 LEU A N 1
ATOM 610 C CA . LEU A 1 73 ? 5.529 -15.711 2.353 1.00 94.75 73 LEU A CA 1
ATOM 611 C C . LEU A 1 73 ? 6.768 -16.263 1.639 1.00 94.75 73 LEU A C 1
ATOM 613 O O . LEU A 1 73 ? 7.110 -17.424 1.826 1.00 94.75 73 LEU A O 1
ATOM 617 N N . ASP A 1 74 ? 7.431 -15.427 0.836 1.00 93.56 74 ASP A N 1
ATOM 618 C CA . ASP A 1 74 ? 8.675 -15.789 0.153 1.00 93.56 74 ASP A CA 1
ATOM 619 C C . ASP A 1 74 ? 9.885 -15.797 1.114 1.00 93.56 74 ASP A C 1
ATOM 621 O O . ASP A 1 74 ? 10.830 -16.556 0.909 1.00 93.56 74 ASP A O 1
ATOM 625 N N . GLU A 1 75 ? 9.884 -14.936 2.138 1.00 96.25 75 GLU A N 1
ATOM 626 C CA . GLU A 1 75 ? 11.048 -14.675 3.003 1.00 96.25 75 GLU A CA 1
ATOM 627 C C . GLU A 1 75 ? 11.033 -15.456 4.327 1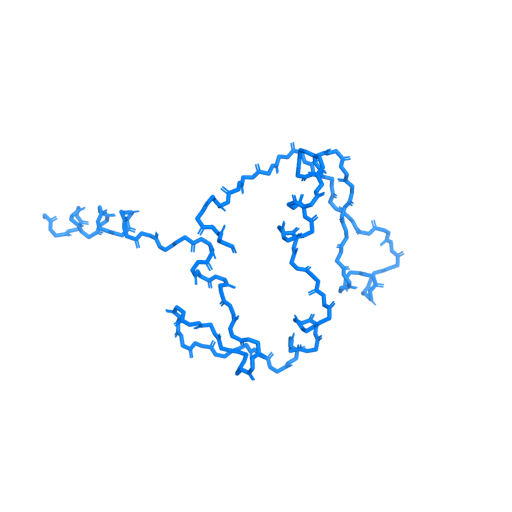.00 96.25 75 GLU A C 1
ATOM 629 O O . GLU A 1 75 ? 12.092 -15.787 4.862 1.00 96.25 75 GLU A O 1
ATOM 634 N N . HIS A 1 76 ? 9.852 -15.748 4.873 1.00 95.88 76 HIS A N 1
ATOM 635 C CA . HIS A 1 76 ? 9.700 -16.314 6.212 1.00 95.88 76 HIS A CA 1
ATOM 636 C C . HIS A 1 76 ? 8.911 -17.622 6.187 1.00 95.88 76 HIS A C 1
ATOM 638 O O . HIS A 1 76 ? 7.935 -17.770 5.454 1.00 95.88 76 HIS A O 1
ATOM 644 N N . THR A 1 77 ? 9.313 -18.569 7.035 1.00 94.00 77 THR A N 1
ATOM 645 C CA . THR A 1 77 ? 8.597 -19.839 7.217 1.00 94.00 77 THR A CA 1
ATOM 646 C C . THR A 1 77 ? 7.425 -19.711 8.185 1.00 94.00 77 THR A C 1
A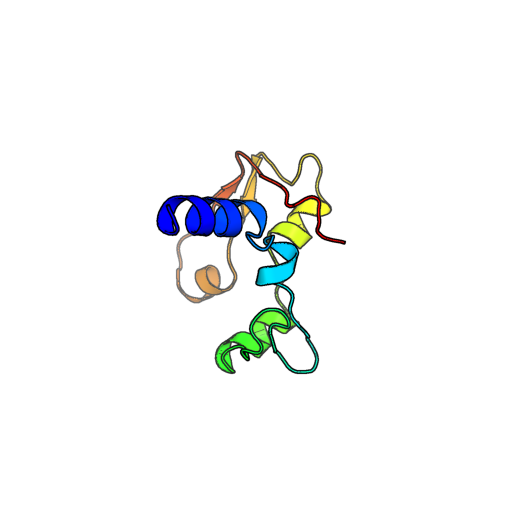TOM 648 O O . THR A 1 77 ? 6.439 -20.439 8.071 1.00 94.00 77 THR A O 1
ATOM 651 N N . GLU A 1 78 ? 7.511 -18.792 9.146 1.00 95.62 78 GLU A N 1
ATOM 652 C CA . GLU A 1 78 ? 6.450 -18.525 10.107 1.00 95.62 78 GLU A CA 1
ATOM 653 C C . GLU A 1 78 ? 5.310 -17.709 9.480 1.00 95.62 78 GLU A C 1
ATOM 655 O O . GLU A 1 78 ? 5.531 -16.856 8.615 1.00 95.62 78 GLU A O 1
ATOM 660 N N . PRO A 1 79 ? 4.062 -17.893 9.948 1.00 94.31 79 PRO A N 1
ATOM 661 C CA . PRO A 1 79 ? 2.938 -17.121 9.444 1.00 94.31 79 PRO A CA 1
ATOM 662 C C . PRO A 1 79 ? 3.037 -15.652 9.883 1.00 94.31 79 PRO A C 1
ATOM 664 O O . PRO A 1 79 ? 2.697 -15.295 11.011 1.00 94.31 79 PRO A O 1
ATOM 667 N N . CYS A 1 80 ? 3.448 -14.773 8.969 1.00 97.00 80 CYS A N 1
ATOM 668 C CA . CYS A 1 80 ? 3.442 -13.326 9.182 1.00 97.00 80 CYS A CA 1
ATOM 669 C C . CYS A 1 80 ? 2.125 -12.702 8.707 1.00 97.00 80 CYS A C 1
ATOM 671 O O . CYS A 1 80 ? 1.762 -12.810 7.532 1.00 97.00 80 CYS A O 1
ATOM 673 N N . TYR A 1 81 ? 1.412 -12.000 9.589 1.00 96.81 81 TYR A N 1
ATOM 674 C CA . TYR A 1 81 ? 0.163 -11.323 9.239 1.00 96.81 8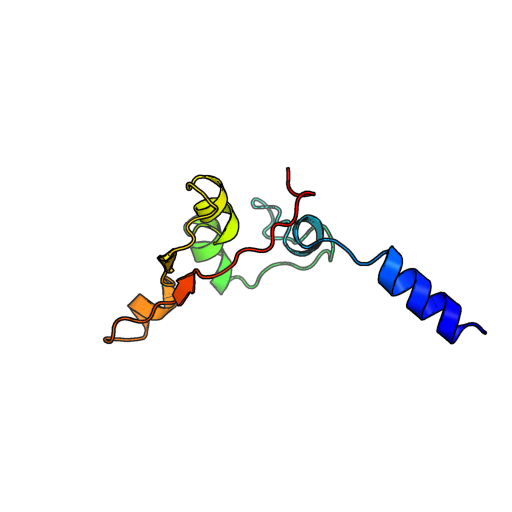1 TYR A CA 1
ATOM 675 C C . TYR A 1 81 ? -0.150 -10.132 10.150 1.00 96.81 81 TYR A C 1
ATOM 677 O O . TYR A 1 81 ? 0.349 -10.010 11.265 1.00 96.81 81 TYR A O 1
ATOM 685 N N . TRP A 1 82 ? -1.057 -9.281 9.681 1.00 97.44 82 TRP A N 1
ATOM 686 C CA . TRP A 1 82 ? -1.707 -8.231 10.456 1.00 97.44 82 TRP A CA 1
ATOM 687 C C . TRP A 1 82 ? -3.167 -8.579 10.706 1.00 97.44 82 TRP A C 1
ATOM 689 O O . TRP A 1 82 ? -3.850 -9.040 9.794 1.00 97.44 82 TRP A O 1
ATOM 699 N N . LYS A 1 83 ? -3.672 -8.279 11.908 1.00 96.94 83 LYS A N 1
ATOM 700 C CA . LYS A 1 83 ? -5.113 -8.245 12.185 1.00 96.94 83 LYS A CA 1
ATOM 701 C C . LYS A 1 83 ? -5.631 -6.821 12.032 1.00 96.94 83 LYS A C 1
ATOM 703 O O . LYS A 1 83 ? -5.160 -5.913 12.713 1.00 96.94 83 LYS A O 1
ATOM 708 N N . ILE A 1 84 ? -6.623 -6.628 11.171 1.00 96.19 84 ILE A N 1
ATOM 709 C CA . ILE A 1 84 ? -7.201 -5.304 10.933 1.00 96.19 84 ILE A CA 1
ATOM 710 C C . ILE A 1 84 ? -8.131 -4.944 12.088 1.00 96.19 84 ILE A C 1
ATOM 712 O O . ILE A 1 84 ? -9.094 -5.652 12.365 1.00 96.19 84 ILE A O 1
ATOM 716 N N . THR A 1 85 ? -7.870 -3.819 12.747 1.00 97.00 85 THR A N 1
ATOM 717 C CA . THR A 1 85 ? -8.708 -3.299 13.844 1.00 97.00 85 THR A CA 1
ATOM 718 C C . THR A 1 85 ? -9.410 -1.999 13.475 1.00 97.00 85 THR A C 1
ATOM 720 O O . THR A 1 85 ? -10.506 -1.729 13.956 1.00 97.00 85 THR A O 1
ATOM 723 N N . LYS A 1 86 ? -8.800 -1.196 12.600 1.00 95.56 86 LYS A N 1
ATOM 724 C CA . LYS A 1 86 ? -9.326 0.086 12.140 1.00 95.56 86 LYS A CA 1
ATOM 725 C C . LYS A 1 86 ? -8.813 0.384 10.738 1.00 95.56 86 LYS A C 1
ATOM 727 O O . LYS A 1 86 ? -7.645 0.148 10.445 1.00 95.56 86 LYS A O 1
ATOM 732 N N . VAL A 1 87 ? -9.674 0.963 9.909 1.00 94.06 87 VAL A N 1
ATOM 733 C CA . VAL A 1 87 ? -9.327 1.449 8.570 1.00 94.06 87 VAL A CA 1
ATOM 734 C C . VAL A 1 87 ? -9.720 2.919 8.483 1.00 94.06 87 VAL A C 1
ATOM 736 O O . VAL A 1 87 ? -10.843 3.283 8.827 1.00 94.06 87 VAL A O 1
ATOM 739 N N . LYS A 1 88 ? -8.785 3.775 8.061 1.00 93.44 88 LYS A N 1
ATOM 740 C CA . LYS A 1 88 ? -9.061 5.174 7.724 1.00 93.44 88 LYS A CA 1
ATOM 741 C C . LYS A 1 88 ? -9.025 5.293 6.206 1.00 93.44 88 LYS A C 1
ATOM 743 O O . LYS A 1 88 ? -7.985 5.055 5.604 1.00 93.44 88 LYS A O 1
ATOM 748 N N . VAL A 1 89 ? -10.170 5.616 5.625 1.00 89.38 89 VAL A N 1
ATOM 749 C CA . VAL A 1 89 ? -10.365 5.672 4.177 1.00 89.38 89 VAL A CA 1
ATOM 750 C C . VAL A 1 89 ? -9.955 7.044 3.653 1.00 89.38 89 VAL A C 1
ATOM 752 O O . VAL A 1 89 ? -10.308 8.064 4.252 1.00 89.38 89 VAL A O 1
ATOM 755 N N . ASP A 1 90 ? -9.251 7.059 2.525 1.00 90.31 90 ASP A N 1
ATOM 756 C CA . ASP A 1 90 ? -9.208 8.231 1.658 1.00 90.31 90 ASP A CA 1
ATOM 757 C C . ASP A 1 90 ? -10.461 8.217 0.776 1.00 90.31 90 ASP A C 1
ATOM 759 O O . ASP A 1 90 ? -10.587 7.408 -0.138 1.00 90.31 90 ASP A O 1
ATOM 763 N N . TYR A 1 91 ? -11.415 9.083 1.101 1.00 84.25 91 TYR A N 1
ATOM 764 C CA . TYR A 1 91 ? -12.695 9.184 0.399 1.00 84.25 91 TYR A CA 1
ATOM 765 C C . TYR A 1 91 ? -12.586 9.920 -0.944 1.00 84.25 91 TYR A C 1
ATOM 767 O O . TYR A 1 91 ? -13.586 10.045 -1.640 1.00 84.25 91 TYR A O 1
ATOM 775 N N . THR A 1 92 ? -11.406 10.445 -1.287 1.00 86.19 92 THR A N 1
ATOM 776 C CA . THR A 1 92 ? -11.160 11.127 -2.568 1.00 86.19 92 THR A CA 1
ATOM 777 C C . THR A 1 92 ? -10.661 10.186 -3.662 1.00 86.19 92 THR A C 1
ATOM 779 O O . THR A 1 92 ? -10.415 10.631 -4.778 1.00 86.19 92 THR A O 1
ATOM 782 N N . ALA A 1 93 ? -10.464 8.905 -3.342 1.00 81.38 93 ALA A N 1
ATOM 783 C CA . ALA A 1 93 ? -10.131 7.889 -4.328 1.00 81.38 93 ALA A CA 1
ATOM 784 C C . ALA A 1 93 ? -11.384 7.522 -5.142 1.00 81.38 93 ALA A C 1
ATOM 786 O O . ALA A 1 93 ? -12.380 7.091 -4.559 1.00 81.38 93 ALA A O 1
ATOM 787 N N . GLU A 1 94 ? -11.307 7.706 -6.461 1.00 62.75 94 GLU A N 1
ATOM 788 C CA . GLU A 1 94 ? -12.277 7.201 -7.445 1.00 62.75 94 GLU A CA 1
ATOM 789 C C . GLU A 1 94 ? -11.977 5.747 -7.835 1.00 62.75 94 GLU A C 1
ATOM 791 O O . GLU A 1 94 ? -10.776 5.379 -7.897 1.00 62.75 94 GLU A O 1
#

Foldseek 3Di:
DVVVVVVVCCVVVVDFPLQQVDADLVQCARPNPRDHDDPVCNVCVVPPDDLQVVQVPDDQSQQQDKDDDPVCVVPDPDDDIDHHHDDDDPPPHD

Sequence (94 aa):
MARKIRAYRELK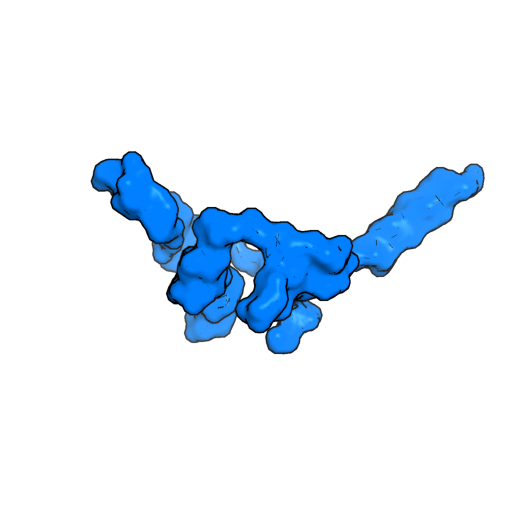NQPQDSQRYALDYDTMTRPFTGKKLPVLAWKDVQRETRLFTLLSGMRMFGVGRLFTRKSWLDEHTEPCYWKITKVKVDYTAE